Protein AF-A0A536VI74-F1 (afdb_monomer)

Nearest PDB structures (foldseek):
  5sxf-assembly1_B  TM=7.080E-01  e=2.888E+00  Homo sapiens
  8qbr-assembly1_A  TM=4.981E-01  e=6.333E+00  Nostoc punctiforme
  4ilo-assembly1_A  TM=4.160E-01  e=8.063E+00  Chlamydia trachomatis L2/434/Bu

Sequence (100 aa):
MPYSRVYEFLSRRWWLAFILMGVCFVLFGLVSLDLLRSLGANLEFLGMYGFDALREGGLMQLAGLIFSGYLAALFYIVFKLCEKVLVERLSLAKSKGIDS

Secondary structure (DSSP, 8-state):
-THHHHHHHHHH-HHHHHHHHHHHHHHHHHHHHHHHHHHHHHHHHHHHHGGGHIIIIIHHHHHHHHHHHHHHHHHHHHHHHHHHHHHHHHHHHHHHTT--

Mean predicted aligned error: 10.64 Å

pLDDT: mean 74.14, std 9.69, range [48.28, 87.5]

Radius of gyration: 20.36 Å; Cα contacts (8 Å, |Δi|>4): 52; chains: 1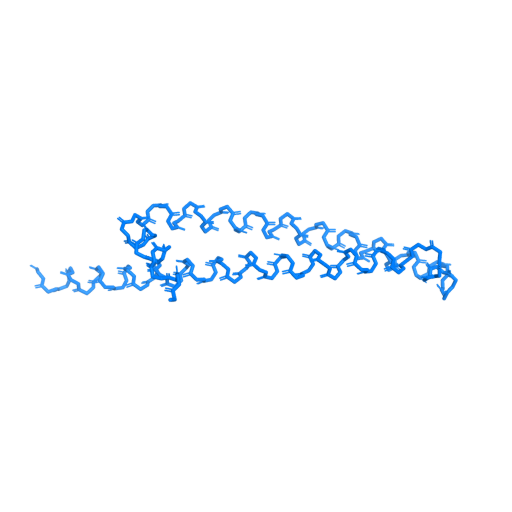; bounding box: 44×24×63 Å

Solvent-accessible surface area (backbone atoms only — not comparable to full-atom values): 5380 Å² total; per-residue (Å²): 128,81,66,58,61,60,52,52,56,40,69,75,34,62,67,55,33,51,51,51,28,52,52,28,49,52,52,26,49,55,45,48,53,53,44,53,53,53,49,51,54,49,52,53,46,40,72,76,51,41,81,67,38,48,74,82,54,40,52,63,52,49,51,50,46,53,50,49,51,53,52,27,50,52,30,48,53,53,24,53,52,34,47,50,56,51,52,54,51,51,53,54,53,53,54,64,64,72,80,110

Structure (mmCIF, N/CA/C/O backbone):
data_AF-A0A536VI74-F1
#
_entry.id   AF-A0A536VI74-F1
#
loop_
_atom_site.group_PDB
_atom_site.id
_atom_site.type_symbol
_atom_site.label_atom_id
_atom_site.label_alt_id
_atom_site.label_comp_id
_atom_site.label_asym_id
_atom_site.label_entity_id
_atom_site.label_seq_id
_atom_site.pdbx_PDB_ins_code
_atom_site.Cartn_x
_atom_site.Cartn_y
_atom_site.Cartn_z
_atom_site.occupancy
_atom_site.B_iso_or_equiv
_atom_site.auth_seq_id
_atom_site.auth_comp_id
_atom_site.auth_asym_id
_atom_site.auth_atom_id
_atom_site.pdbx_PDB_model_num
ATOM 1 N N . MET A 1 1 ? -20.090 13.640 1.323 1.00 48.62 1 MET A N 1
ATOM 2 C CA . MET A 1 1 ? -18.815 12.923 1.557 1.00 48.62 1 MET A CA 1
ATOM 3 C C . MET A 1 1 ? -19.108 11.439 1.803 1.00 48.62 1 MET A C 1
ATOM 5 O O . MET A 1 1 ? -19.637 11.120 2.857 1.00 48.62 1 MET A O 1
ATOM 9 N N . PRO A 1 2 ? -18.853 10.535 0.839 1.00 53.69 2 PRO A N 1
ATOM 10 C CA . PRO A 1 2 ? -19.286 9.127 0.890 1.00 53.69 2 PRO A CA 1
ATOM 11 C C . PRO A 1 2 ? -18.403 8.190 1.743 1.00 53.69 2 PRO A C 1
ATOM 13 O O . PRO A 1 2 ? -18.657 6.988 1.776 1.00 53.69 2 PRO A O 1
ATOM 16 N N . TYR A 1 3 ? -17.398 8.712 2.457 1.00 58.03 3 TYR A N 1
ATOM 17 C CA . TYR A 1 3 ? -16.513 7.912 3.320 1.00 58.03 3 TYR A CA 1
ATOM 18 C C . TYR A 1 3 ? -17.208 7.345 4.571 1.00 58.03 3 TYR A C 1
ATOM 20 O O . TYR A 1 3 ? -16.764 6.329 5.103 1.00 58.03 3 TYR A O 1
ATOM 28 N N . SER A 1 4 ? -18.318 7.941 5.019 1.00 62.25 4 SER A N 1
ATOM 29 C CA . SER A 1 4 ? -19.004 7.532 6.253 1.00 62.25 4 SER A CA 1
ATOM 30 C C . SER A 1 4 ? -19.614 6.133 6.171 1.00 62.25 4 SER A C 1
ATOM 32 O O . SER A 1 4 ? -19.477 5.361 7.112 1.00 62.25 4 SER A O 1
ATOM 34 N N . ARG A 1 5 ? -20.222 5.755 5.038 1.00 64.69 5 ARG A N 1
ATOM 35 C CA . ARG A 1 5 ? -20.938 4.471 4.933 1.00 64.69 5 ARG A CA 1
ATOM 36 C C . ARG A 1 5 ? -20.013 3.264 4.940 1.00 64.69 5 ARG A C 1
ATOM 38 O O . ARG A 1 5 ? -20.339 2.258 5.559 1.00 64.69 5 ARG A O 1
ATOM 45 N N . VAL A 1 6 ? -18.860 3.357 4.277 1.00 63.88 6 VAL A N 1
ATOM 46 C CA . VAL A 1 6 ? -17.875 2.265 4.266 1.00 63.88 6 VAL A CA 1
ATOM 47 C C . VAL A 1 6 ? -17.266 2.110 5.659 1.00 63.88 6 VAL A C 1
ATOM 49 O O . VAL A 1 6 ? -17.178 0.995 6.164 1.00 63.88 6 VAL A O 1
ATOM 52 N N . TYR A 1 7 ? -16.941 3.230 6.316 1.00 63.00 7 TYR A N 1
ATOM 53 C CA . TYR A 1 7 ? -16.398 3.239 7.674 1.00 63.00 7 TYR A CA 1
ATOM 54 C C . TYR A 1 7 ? -17.403 2.699 8.700 1.00 63.00 7 TYR A C 1
ATOM 56 O O . TYR A 1 7 ? -17.036 1.865 9.521 1.00 63.00 7 TYR A O 1
ATOM 64 N N . GLU A 1 8 ? -18.680 3.088 8.623 1.00 63.16 8 GLU A N 1
ATOM 65 C CA . GLU A 1 8 ? -19.758 2.568 9.477 1.00 63.16 8 GLU A CA 1
ATOM 66 C C . GLU A 1 8 ? -20.003 1.069 9.275 1.00 63.16 8 GLU A C 1
ATOM 68 O O . GLU A 1 8 ? -20.183 0.334 10.249 1.00 63.16 8 GLU A O 1
ATOM 73 N N . PHE A 1 9 ? -19.982 0.591 8.029 1.00 63.56 9 PHE A N 1
ATOM 74 C CA . PHE A 1 9 ? -20.211 -0.823 7.731 1.00 63.56 9 PHE A CA 1
ATOM 75 C C . PHE A 1 9 ? -19.060 -1.702 8.235 1.00 63.56 9 PHE A C 1
ATOM 77 O O . PHE A 1 9 ? -19.298 -2.756 8.830 1.00 63.56 9 PHE A O 1
ATOM 84 N N . LEU A 1 10 ? -17.818 -1.235 8.067 1.00 60.91 10 LEU A N 1
ATOM 85 C CA . LEU A 1 10 ? -16.614 -1.910 8.561 1.00 60.91 10 LEU A CA 1
ATOM 86 C C . LEU A 1 10 ? -16.539 -1.876 10.098 1.00 60.91 10 LEU A C 1
ATOM 88 O O . LEU A 1 10 ? -16.241 -2.879 10.742 1.00 60.91 10 LEU A O 1
ATOM 92 N N . SER A 1 11 ? -16.917 -0.742 10.690 1.00 60.00 11 SER A N 1
ATOM 93 C CA . SER A 1 11 ? -17.040 -0.502 12.133 1.00 60.00 11 SER A CA 1
ATOM 94 C C . SER A 1 11 ? -18.044 -1.439 12.818 1.00 60.00 11 SER A C 1
ATOM 96 O O . SER A 1 11 ? -17.820 -1.868 13.951 1.00 60.00 11 SER A O 1
ATOM 98 N N . ARG A 1 12 ? -19.141 -1.799 12.136 1.00 65.00 12 ARG A N 1
ATOM 99 C CA . ARG A 1 12 ? -20.190 -2.672 12.686 1.00 65.00 12 ARG A CA 1
ATOM 100 C C . ARG A 1 12 ? -19.820 -4.159 12.665 1.00 65.00 12 ARG A C 1
ATOM 102 O O . ARG A 1 12 ? -20.423 -4.945 13.393 1.00 65.00 12 ARG A O 1
ATOM 109 N N . ARG A 1 13 ? -18.848 -4.566 11.843 1.00 74.75 13 ARG A N 1
ATOM 110 C CA . ARG A 1 13 ? -18.443 -5.969 11.672 1.00 74.75 13 ARG A CA 1
ATOM 111 C C . ARG A 1 13 ? -16.918 -6.088 11.689 1.00 74.75 13 ARG A C 1
ATOM 113 O O . ARG A 1 13 ? -16.270 -6.209 10.656 1.00 74.75 13 ARG A O 1
ATOM 120 N N . TRP A 1 14 ? -16.353 -6.120 12.893 1.00 69.44 14 TRP A N 1
ATOM 121 C CA . TRP A 1 14 ? -14.912 -6.276 13.132 1.00 69.44 14 TRP A CA 1
ATOM 122 C C . TRP A 1 14 ? -14.268 -7.456 12.376 1.00 69.44 14 TRP A C 1
ATOM 124 O O . TRP A 1 14 ? -13.136 -7.342 11.916 1.00 69.44 14 TRP A O 1
ATOM 134 N N . TRP A 1 15 ? -15.006 -8.550 12.146 1.00 74.06 15 TRP A N 1
ATOM 135 C CA . TRP A 1 15 ? -14.522 -9.702 11.365 1.00 74.06 15 TRP A CA 1
ATOM 136 C C . TRP A 1 15 ? -14.357 -9.373 9.879 1.00 74.06 15 TRP A C 1
ATOM 138 O O . TRP A 1 15 ? -13.430 -9.866 9.247 1.00 74.06 15 TRP A O 1
ATOM 148 N N . LEU A 1 16 ? -15.211 -8.508 9.316 1.00 77.12 16 LEU A N 1
ATOM 149 C CA . LEU A 1 16 ? -15.064 -8.058 7.929 1.00 77.12 16 LEU A CA 1
ATOM 150 C C . LEU A 1 16 ? -13.840 -7.159 7.768 1.00 77.12 16 LEU A C 1
ATOM 152 O O . LEU A 1 16 ? -13.133 -7.300 6.777 1.00 77.12 16 LEU A O 1
ATOM 156 N N . ALA A 1 17 ? -13.557 -6.286 8.743 1.00 76.81 17 ALA A N 1
ATOM 157 C CA . ALA A 1 17 ? -12.330 -5.488 8.749 1.00 76.81 17 ALA A CA 1
ATOM 158 C C . ALA A 1 17 ? -11.083 -6.388 8.754 1.00 76.81 17 ALA A C 1
ATOM 160 O O . ALA A 1 17 ? -10.151 -6.151 7.993 1.00 76.81 17 ALA A O 1
ATOM 161 N N . PHE A 1 18 ? -11.099 -7.456 9.559 1.00 78.31 18 PHE A N 1
ATOM 162 C CA . PHE A 1 18 ? -10.004 -8.423 9.641 1.00 78.31 18 PHE A CA 1
ATOM 163 C C . PHE A 1 18 ? -9.822 -9.231 8.346 1.00 78.31 18 PHE A C 1
ATOM 165 O O . PHE A 1 18 ? -8.703 -9.357 7.852 1.00 78.31 18 PHE A O 1
ATOM 172 N N . ILE A 1 19 ? -10.912 -9.731 7.754 1.00 84.38 19 ILE A N 1
ATOM 173 C CA . ILE A 1 19 ? -10.861 -10.452 6.472 1.00 84.38 19 ILE A CA 1
ATOM 174 C C . ILE A 1 19 ? -10.369 -9.526 5.357 1.00 84.38 19 ILE A C 1
ATOM 176 O O . ILE A 1 19 ? -9.477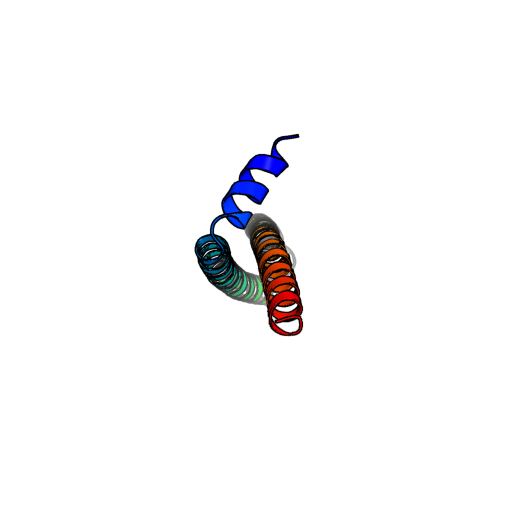 -9.904 4.603 1.00 84.38 19 ILE A O 1
ATOM 180 N N . LEU A 1 20 ? -10.909 -8.307 5.267 1.00 82.50 20 LEU A N 1
ATOM 181 C CA . LEU A 1 20 ? -10.498 -7.327 4.264 1.00 82.50 20 LEU A CA 1
ATOM 182 C C . LEU A 1 20 ? -9.017 -6.966 4.417 1.00 82.50 20 LEU A C 1
ATOM 184 O O . LEU A 1 20 ? -8.295 -6.919 3.424 1.00 82.50 20 LEU A O 1
ATOM 188 N N . MET A 1 21 ? -8.550 -6.792 5.656 1.00 82.88 21 MET A N 1
ATOM 189 C CA . MET A 1 21 ? -7.138 -6.586 5.966 1.00 82.88 21 MET A CA 1
ATOM 190 C C . MET A 1 21 ? -6.282 -7.756 5.454 1.00 82.88 21 MET A C 1
ATOM 192 O O . MET A 1 21 ? -5.297 -7.528 4.756 1.00 82.88 21 MET A O 1
ATOM 196 N N . GLY A 1 22 ? -6.678 -9.000 5.734 1.00 84.31 22 GLY A N 1
ATOM 197 C CA . GLY A 1 22 ? -5.975 -10.193 5.256 1.00 84.31 22 GLY A CA 1
ATOM 198 C C . GLY A 1 22 ? -5.925 -10.288 3.728 1.00 84.31 22 GLY A C 1
ATOM 199 O O . GLY A 1 22 ? -4.862 -10.529 3.160 1.00 84.31 22 GLY A O 1
ATOM 200 N N . VAL A 1 23 ? -7.044 -10.026 3.049 1.00 87.50 23 VAL A N 1
ATOM 201 C CA . VAL A 1 23 ? -7.111 -10.015 1.578 1.00 87.50 23 VAL A CA 1
ATOM 202 C C . VAL A 1 23 ? -6.201 -8.932 0.997 1.00 87.50 23 VAL A C 1
ATOM 204 O O . VAL A 1 23 ? -5.414 -9.222 0.097 1.00 87.50 23 VAL A O 1
ATOM 207 N N . CYS A 1 24 ? -6.242 -7.705 1.528 1.00 83.94 24 CYS A N 1
ATOM 208 C CA . CYS A 1 24 ? -5.354 -6.627 1.090 1.00 83.94 24 CYS A CA 1
ATOM 209 C C . CYS A 1 24 ? -3.878 -6.961 1.330 1.00 83.94 24 CYS A C 1
ATOM 211 O O . CYS A 1 24 ? -3.052 -6.645 0.480 1.00 83.94 24 CYS A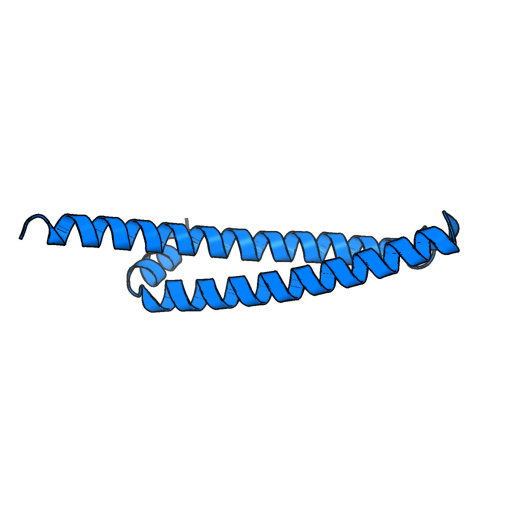 O 1
ATOM 213 N N . PHE A 1 25 ? -3.545 -7.623 2.440 1.00 82.56 25 PHE A N 1
ATOM 214 C CA . PHE A 1 25 ? -2.178 -8.047 2.739 1.00 82.56 25 PHE A CA 1
ATOM 215 C C . PHE A 1 25 ? -1.665 -9.090 1.738 1.00 82.56 25 PHE A C 1
ATOM 217 O O . PHE A 1 25 ? -0.563 -8.947 1.211 1.00 82.56 25 PHE A O 1
ATOM 224 N N . VAL A 1 26 ? -2.476 -10.105 1.422 1.00 86.50 26 VAL A N 1
ATOM 225 C CA . VAL A 1 26 ? -2.119 -11.129 0.427 1.00 86.50 26 VAL A CA 1
ATOM 226 C C . VAL A 1 26 ? -1.971 -10.507 -0.961 1.00 86.50 26 VAL A C 1
ATOM 228 O O . VAL A 1 26 ? -0.967 -10.751 -1.626 1.00 86.50 26 VAL A O 1
ATOM 231 N N . LEU A 1 27 ? -2.921 -9.668 -1.388 1.00 84.38 27 LEU A N 1
ATOM 232 C CA . LEU A 1 27 ? -2.850 -8.979 -2.681 1.00 84.38 27 LEU A CA 1
ATOM 233 C C . LEU A 1 27 ? -1.624 -8.067 -2.770 1.00 84.38 27 LEU A C 1
ATOM 235 O O . LEU A 1 27 ? -0.899 -8.121 -3.759 1.00 84.38 27 LEU A O 1
ATOM 239 N N . PHE A 1 28 ? -1.345 -7.285 -1.727 1.00 81.88 28 PHE A N 1
ATOM 240 C CA . PHE A 1 28 ? -0.135 -6.471 -1.640 1.00 81.88 28 PHE A CA 1
ATOM 241 C C . PHE A 1 28 ? 1.138 -7.317 -1.775 1.00 81.88 28 PHE A C 1
ATOM 243 O O . PHE A 1 28 ? 2.044 -6.945 -2.521 1.00 81.88 28 PHE A O 1
ATOM 250 N N . GLY A 1 29 ? 1.199 -8.461 -1.089 1.00 82.88 29 GLY A N 1
ATOM 251 C CA . GLY A 1 29 ? 2.330 -9.384 -1.159 1.00 82.88 29 GLY A CA 1
ATOM 252 C C . GLY A 1 29 ? 2.524 -9.976 -2.555 1.00 82.88 29 GLY A C 1
ATOM 253 O O . GLY A 1 29 ? 3.638 -9.957 -3.073 1.00 82.88 29 GLY A O 1
ATOM 254 N N . LEU A 1 30 ? 1.447 -10.440 -3.197 1.00 85.06 30 LEU A N 1
ATOM 255 C CA . LEU A 1 30 ? 1.492 -10.970 -4.563 1.00 85.06 30 LEU A CA 1
ATOM 256 C C . LEU A 1 30 ? 1.965 -9.911 -5.562 1.00 85.06 30 LEU A C 1
ATOM 258 O O . LEU A 1 30 ? 2.885 -10.177 -6.332 1.00 85.06 30 LEU A O 1
ATOM 262 N N . VAL A 1 31 ? 1.395 -8.703 -5.502 1.00 82.44 31 VAL A N 1
ATOM 263 C CA . VAL A 1 31 ? 1.795 -7.593 -6.379 1.00 82.44 31 VAL A CA 1
ATOM 264 C C . VAL A 1 31 ? 3.249 -7.197 -6.122 1.00 82.44 31 VAL A C 1
ATOM 266 O O . VAL A 1 31 ? 3.987 -6.981 -7.074 1.00 82.44 31 VAL A O 1
ATOM 269 N N . SER A 1 32 ? 3.700 -7.155 -4.864 1.00 78.06 32 SER A N 1
ATOM 270 C CA . SER A 1 32 ? 5.090 -6.813 -4.523 1.00 78.06 32 SER A CA 1
ATOM 271 C C . SER A 1 32 ? 6.097 -7.855 -5.017 1.00 78.06 32 SER A C 1
ATOM 273 O O . SER A 1 32 ? 7.161 -7.490 -5.512 1.00 78.06 32 SER A O 1
ATOM 275 N N . LEU A 1 33 ? 5.777 -9.149 -4.911 1.00 83.88 33 LEU A N 1
ATOM 276 C CA . LEU A 1 33 ? 6.623 -10.224 -5.439 1.00 83.88 33 LEU A CA 1
ATOM 277 C C . LEU A 1 33 ? 6.724 -10.161 -6.963 1.00 83.88 33 LEU A C 1
ATOM 279 O O . LEU A 1 33 ? 7.811 -10.333 -7.516 1.00 83.88 33 LEU A O 1
ATOM 283 N N . ASP A 1 34 ? 5.605 -9.896 -7.632 1.00 82.81 34 ASP A N 1
ATOM 284 C CA . ASP A 1 34 ? 5.566 -9.736 -9.083 1.00 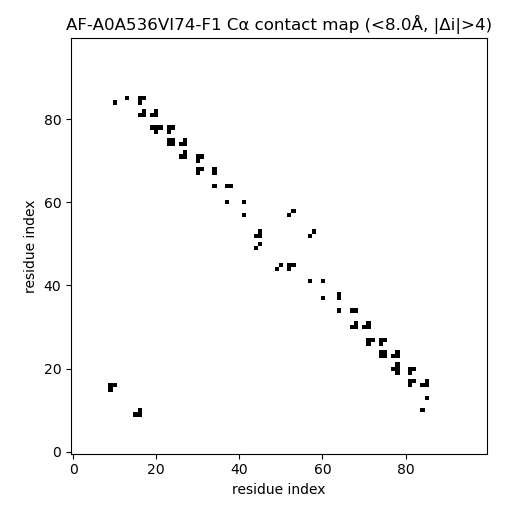82.81 34 ASP A CA 1
ATOM 285 C C . ASP A 1 34 ? 6.344 -8.488 -9.535 1.00 82.81 34 ASP A C 1
ATOM 287 O O . ASP A 1 34 ? 7.095 -8.530 -10.514 1.00 82.81 34 ASP A O 1
ATOM 291 N N . LEU A 1 35 ? 6.271 -7.412 -8.740 1.00 79.88 35 LEU A N 1
ATOM 292 C CA . LEU A 1 35 ? 7.080 -6.206 -8.903 1.00 79.88 35 LEU A CA 1
ATOM 293 C C . LEU A 1 35 ? 8.574 -6.519 -8.834 1.00 79.88 35 LEU A C 1
ATOM 295 O O . LEU A 1 35 ? 9.332 -6.123 -9.711 1.00 79.88 35 LEU A O 1
ATOM 299 N N . LEU A 1 36 ? 9.005 -7.237 -7.795 1.00 79.88 36 LEU A N 1
ATOM 300 C CA . LEU A 1 36 ? 10.414 -7.561 -7.576 1.00 79.88 36 LEU A CA 1
ATOM 301 C C . LEU A 1 36 ? 10.964 -8.463 -8.683 1.00 79.88 36 LEU A C 1
ATOM 303 O O . LEU A 1 36 ? 12.078 -8.235 -9.153 1.00 79.88 36 LEU A O 1
ATOM 307 N N . ARG A 1 37 ? 10.177 -9.443 -9.143 1.00 80.19 37 ARG A N 1
ATOM 308 C CA . ARG A 1 37 ? 10.542 -10.291 -10.289 1.00 80.19 37 ARG A CA 1
ATOM 309 C C . ARG A 1 37 ? 10.675 -9.476 -11.571 1.00 80.19 37 ARG A C 1
ATOM 311 O O . ARG A 1 37 ? 11.682 -9.598 -12.264 1.00 80.19 37 ARG A O 1
ATOM 318 N N . SER A 1 38 ? 9.697 -8.617 -11.856 1.00 74.81 38 SER A N 1
ATOM 319 C CA . SER A 1 38 ? 9.706 -7.762 -13.047 1.00 74.81 38 SER A CA 1
ATOM 320 C C . SER A 1 38 ? 10.823 -6.720 -13.009 1.00 74.81 38 SER A C 1
ATOM 322 O O . SER A 1 38 ? 11.410 -6.414 -14.044 1.00 74.81 38 SER A O 1
ATOM 324 N N . LEU A 1 39 ? 11.157 -6.186 -11.833 1.00 77.44 39 LEU A N 1
ATOM 325 C CA . LEU A 1 39 ? 12.281 -5.269 -11.651 1.00 77.44 39 LEU A CA 1
ATOM 326 C C . LEU A 1 39 ? 13.617 -5.990 -11.863 1.00 77.44 39 LEU A C 1
ATOM 328 O O . LEU A 1 39 ? 14.475 -5.465 -12.564 1.00 77.44 39 LEU A O 1
ATOM 332 N N . GLY A 1 40 ? 13.779 -7.195 -11.308 1.00 75.00 40 GLY A N 1
ATOM 333 C CA . GLY A 1 40 ? 14.980 -8.013 -11.492 1.00 75.00 40 GLY A CA 1
ATOM 334 C C . GLY A 1 40 ? 15.237 -8.339 -12.964 1.00 75.00 40 GLY A C 1
ATOM 335 O O . GLY A 1 40 ? 16.328 -8.078 -13.461 1.00 75.00 40 GLY A O 1
ATOM 336 N N . ALA A 1 41 ? 14.204 -8.794 -13.681 1.00 72.81 41 ALA A N 1
ATOM 337 C CA . ALA A 1 41 ? 14.288 -9.057 -15.117 1.00 72.81 41 ALA A CA 1
ATOM 338 C C . ALA A 1 41 ? 14.638 -7.792 -15.923 1.00 72.81 41 ALA A C 1
ATOM 340 O O . ALA A 1 41 ? 15.502 -7.835 -16.795 1.00 72.81 41 ALA A O 1
ATOM 341 N N . ASN A 1 42 ? 14.019 -6.650 -15.606 1.00 71.31 42 ASN A N 1
ATOM 342 C CA . ASN A 1 42 ? 14.336 -5.368 -16.244 1.00 71.31 42 ASN A CA 1
ATOM 343 C C . ASN A 1 42 ? 15.788 -4.931 -16.013 1.00 71.31 42 ASN A C 1
ATOM 345 O O . ASN A 1 42 ? 16.429 -4.443 -16.939 1.00 71.31 42 ASN A O 1
ATOM 349 N N . LEU A 1 43 ? 16.302 -5.074 -14.787 1.00 71.44 43 LEU A N 1
ATOM 350 C CA . LEU A 1 43 ? 17.676 -4.699 -14.437 1.00 71.44 43 LEU A CA 1
ATOM 351 C C . LEU A 1 43 ? 18.703 -5.593 -15.137 1.00 71.44 43 LEU A C 1
ATOM 353 O O . LEU A 1 43 ? 19.731 -5.096 -15.591 1.00 71.44 43 LEU A O 1
ATOM 357 N N . GLU A 1 44 ? 18.412 -6.887 -15.261 1.00 72.19 44 GLU A N 1
ATOM 358 C CA . GLU A 1 44 ? 19.247 -7.838 -15.994 1.00 72.19 44 GLU A CA 1
ATOM 359 C C . GLU A 1 44 ? 19.280 -7.509 -17.498 1.00 72.19 44 GLU A C 1
ATOM 361 O O . GLU A 1 44 ? 20.355 -7.443 -18.096 1.00 72.19 44 GLU A O 1
ATOM 366 N N . PHE A 1 45 ? 18.125 -7.178 -18.089 1.00 66.06 45 PHE A N 1
ATOM 367 C CA . PHE A 1 45 ? 18.030 -6.706 -19.476 1.00 66.06 45 PHE A CA 1
ATOM 368 C C . PHE A 1 45 ? 18.759 -5.373 -19.706 1.00 66.06 45 PHE A C 1
ATOM 370 O O . PHE A 1 45 ? 19.485 -5.236 -20.691 1.00 66.06 45 PHE A O 1
ATOM 377 N N . LEU A 1 46 ? 18.616 -4.403 -18.797 1.00 68.62 46 LEU A N 1
ATOM 378 C CA . LEU A 1 46 ? 19.343 -3.127 -18.838 1.00 68.62 46 LEU A CA 1
ATOM 379 C C . LEU A 1 46 ? 20.859 -3.323 -18.725 1.00 68.62 46 LEU A C 1
ATOM 381 O O . LEU A 1 46 ? 21.615 -2.637 -19.411 1.00 68.62 46 LEU A O 1
ATOM 385 N N . GLY A 1 47 ? 21.301 -4.265 -17.886 1.00 67.88 47 GLY A N 1
ATOM 386 C CA . GLY A 1 47 ? 22.709 -4.622 -17.734 1.00 67.88 47 GLY A CA 1
ATOM 387 C C . GLY A 1 47 ? 23.300 -5.298 -18.974 1.00 67.88 47 GLY A C 1
ATOM 388 O O . GLY A 1 47 ? 24.446 -5.017 -19.317 1.00 67.88 47 GLY A O 1
ATOM 389 N N . MET A 1 48 ? 22.528 -6.147 -19.665 1.00 67.94 48 MET A N 1
ATOM 390 C CA . MET A 1 48 ? 22.984 -6.836 -20.882 1.00 67.94 48 MET A CA 1
ATOM 391 C C . MET A 1 48 ? 22.948 -5.963 -22.145 1.00 67.94 48 MET A C 1
ATOM 393 O O . MET A 1 48 ? 23.838 -6.088 -22.982 1.00 67.94 48 MET A O 1
ATOM 397 N N . TYR A 1 49 ? 21.938 -5.100 -22.304 1.00 65.62 49 TYR A N 1
ATOM 398 C CA . TYR A 1 49 ? 21.646 -4.424 -23.581 1.00 65.62 49 TYR A CA 1
ATOM 399 C C . TYR A 1 49 ? 21.730 -2.884 -23.529 1.00 65.62 49 TYR A C 1
ATOM 401 O O . TYR A 1 49 ? 21.594 -2.225 -24.559 1.00 65.62 49 TYR A O 1
ATOM 409 N N . GLY A 1 50 ? 21.989 -2.279 -22.364 1.00 67.12 50 GLY A N 1
ATOM 410 C CA . GLY A 1 50 ? 22.229 -0.837 -22.236 1.00 67.12 50 GLY A CA 1
ATOM 411 C C . GLY A 1 50 ? 21.042 0.052 -22.643 1.00 67.12 50 GLY A C 1
ATOM 412 O O . GLY A 1 50 ? 19.878 -0.334 -22.530 1.00 67.12 50 GLY A O 1
ATOM 413 N N . PHE A 1 51 ? 21.330 1.279 -23.102 1.00 62.09 51 PHE A N 1
ATOM 414 C CA . PHE A 1 51 ? 20.317 2.287 -23.467 1.00 62.09 51 PHE A CA 1
ATOM 415 C C . PHE A 1 51 ? 19.396 1.868 -24.631 1.00 62.09 51 PHE A C 1
ATOM 417 O O . PHE A 1 51 ? 18.297 2.414 -24.745 1.00 62.09 51 PHE A O 1
ATOM 424 N N . ASP A 1 52 ? 19.789 0.886 -25.450 1.00 62.03 52 ASP A N 1
ATOM 425 C CA . ASP A 1 52 ? 18.957 0.366 -26.544 1.00 62.03 52 ASP A CA 1
ATOM 426 C C . ASP A 1 52 ? 17.758 -0.458 -26.029 1.00 62.03 52 ASP A C 1
ATOM 428 O O . ASP A 1 52 ? 16.678 -0.422 -26.621 1.00 62.03 52 ASP A O 1
ATOM 432 N N . ALA A 1 53 ? 17.867 -1.092 -24.852 1.00 59.44 53 ALA A N 1
ATOM 433 C CA . ALA A 1 53 ? 16.778 -1.864 -24.234 1.00 59.44 53 ALA A CA 1
ATOM 434 C C . ALA A 1 53 ? 15.588 -1.004 -23.766 1.00 59.44 53 ALA A C 1
ATOM 436 O O . ALA A 1 53 ? 14.438 -1.457 -23.730 1.00 59.44 53 ALA A O 1
ATOM 437 N N . LEU A 1 54 ? 15.847 0.260 -23.417 1.00 59.78 54 LEU A N 1
ATOM 438 C CA . LEU A 1 54 ? 14.815 1.202 -22.972 1.00 59.78 54 LEU A CA 1
ATOM 439 C C . LEU A 1 54 ? 13.834 1.560 -24.097 1.00 59.78 54 LEU A C 1
ATOM 441 O O . LEU A 1 54 ? 12.689 1.913 -23.812 1.00 59.78 54 LEU A O 1
ATOM 445 N N . ARG A 1 55 ? 14.270 1.471 -25.359 1.00 59.69 55 ARG A N 1
ATOM 446 C CA . ARG A 1 55 ? 13.574 2.076 -26.498 1.00 59.69 55 ARG A CA 1
ATOM 447 C C . ARG A 1 55 ? 12.511 1.181 -27.138 1.00 59.69 55 ARG A C 1
ATOM 449 O O . ARG A 1 55 ? 11.527 1.716 -27.637 1.00 59.69 55 ARG A O 1
ATOM 456 N N . GLU A 1 56 ? 12.667 -0.142 -27.095 1.00 62.66 56 GLU A N 1
ATOM 457 C CA . GLU A 1 56 ? 11.764 -1.070 -27.807 1.00 62.66 56 GLU A CA 1
ATOM 458 C C . GLU A 1 56 ? 10.823 -1.874 -26.892 1.00 62.66 56 GLU A C 1
ATOM 460 O O . GLU A 1 56 ? 9.779 -2.334 -27.349 1.00 62.66 56 GLU A O 1
ATOM 465 N N . GLY A 1 57 ? 11.111 -1.981 -25.588 1.00 63.44 57 GLY A N 1
ATOM 466 C CA . GLY A 1 57 ? 10.253 -2.727 -24.651 1.00 63.44 57 GLY A CA 1
ATOM 467 C C . GLY A 1 57 ? 10.360 -2.309 -23.183 1.00 63.44 57 GLY A C 1
ATOM 468 O O . GLY A 1 57 ? 9.368 -2.380 -22.452 1.00 63.44 57 GLY A O 1
ATOM 469 N N . GLY A 1 58 ? 11.515 -1.781 -22.761 1.00 67.31 58 GLY A N 1
ATOM 470 C CA . GLY A 1 58 ? 11.756 -1.392 -21.370 1.00 67.31 58 GLY A CA 1
ATOM 471 C C . GLY A 1 58 ? 10.823 -0.294 -20.857 1.00 67.31 58 GLY A C 1
ATOM 472 O O . GLY A 1 58 ? 10.390 -0.363 -19.714 1.00 67.31 58 GLY A O 1
ATOM 473 N N . LEU A 1 59 ? 10.436 0.684 -21.688 1.00 71.00 59 LEU A N 1
ATOM 474 C CA . LEU A 1 59 ? 9.533 1.776 -21.283 1.00 71.00 59 LEU A CA 1
ATOM 475 C C . LEU A 1 59 ? 8.136 1.296 -20.864 1.00 71.00 59 LEU A C 1
ATOM 477 O O . LEU A 1 59 ? 7.602 1.758 -19.856 1.00 71.00 59 LEU A O 1
ATOM 481 N N . MET A 1 60 ? 7.542 0.364 -21.613 1.00 71.50 60 MET A N 1
ATOM 482 C CA . MET A 1 60 ? 6.214 -0.172 -21.293 1.00 71.50 60 MET A CA 1
ATOM 483 C C . MET A 1 60 ? 6.271 -1.084 -20.063 1.00 71.50 60 MET A C 1
ATOM 485 O O . MET A 1 60 ? 5.361 -1.06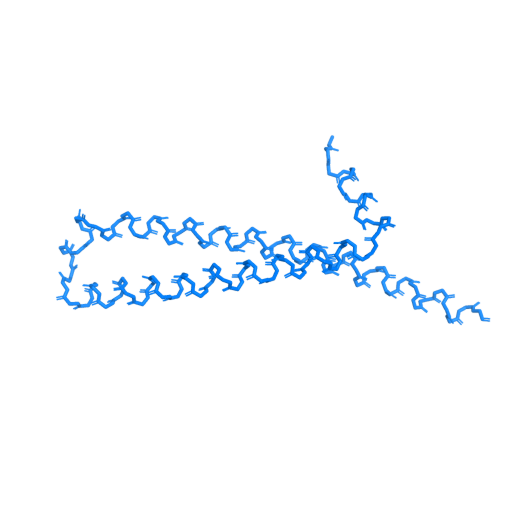1 -19.234 1.00 71.50 60 MET A O 1
ATOM 489 N N . GLN A 1 61 ? 7.378 -1.813 -19.887 1.00 72.94 61 GLN A N 1
ATOM 490 C CA . GLN A 1 61 ? 7.629 -2.611 -18.690 1.00 72.94 61 GLN A CA 1
ATOM 491 C C . GLN A 1 61 ? 7.846 -1.727 -17.451 1.00 72.94 61 GLN A C 1
ATOM 493 O O . GLN A 1 61 ? 7.286 -2.011 -16.395 1.00 72.94 61 GLN A O 1
ATOM 498 N N . LEU A 1 62 ? 8.572 -0.613 -17.591 1.00 74.50 62 LEU A N 1
ATOM 499 C CA . LEU A 1 62 ? 8.740 0.417 -16.559 1.00 74.50 62 LEU A CA 1
ATOM 500 C C . LEU A 1 62 ? 7.405 1.056 -16.175 1.00 74.50 62 LEU A C 1
ATOM 502 O O . LEU A 1 62 ? 7.114 1.196 -14.990 1.00 74.50 62 LEU A O 1
ATOM 506 N N . ALA A 1 63 ? 6.570 1.405 -17.155 1.00 78.19 63 ALA A N 1
ATOM 507 C CA . ALA A 1 63 ? 5.238 1.946 -16.901 1.00 78.19 63 ALA A CA 1
ATOM 508 C C . ALA A 1 63 ? 4.345 0.936 -16.158 1.00 78.19 63 ALA A C 1
ATOM 510 O O . ALA A 1 63 ? 3.682 1.302 -15.186 1.00 78.19 63 ALA A O 1
ATOM 511 N N . GLY A 1 64 ? 4.374 -0.341 -16.559 1.00 79.31 64 GLY A N 1
ATOM 512 C CA . GLY A 1 64 ? 3.685 -1.424 -15.855 1.00 79.31 64 GLY A CA 1
ATOM 513 C C . GLY A 1 64 ? 4.195 -1.613 -14.424 1.00 79.31 64 GLY A C 1
ATOM 514 O O . GLY A 1 64 ? 3.401 -1.773 -13.500 1.00 79.31 64 GLY A O 1
ATOM 515 N N . LEU A 1 65 ? 5.507 -1.501 -14.215 1.00 81.00 65 LEU A N 1
ATOM 516 C CA . LEU A 1 65 ? 6.130 -1.581 -12.897 1.00 81.00 65 LEU A CA 1
ATOM 517 C C . LEU A 1 65 ? 5.701 -0.420 -11.990 1.00 81.00 65 LEU A C 1
ATOM 519 O O . LEU A 1 65 ? 5.334 -0.634 -10.838 1.00 81.00 65 LEU A O 1
ATOM 523 N N . ILE A 1 66 ? 5.695 0.807 -12.514 1.00 80.12 66 ILE A N 1
ATOM 524 C CA . ILE A 1 66 ? 5.224 1.991 -11.788 1.00 80.12 66 ILE A CA 1
ATOM 525 C C . ILE A 1 66 ? 3.748 1.823 -11.413 1.00 80.12 66 ILE A C 1
ATOM 527 O O . ILE A 1 66 ? 3.376 2.039 -10.258 1.00 80.12 66 ILE A O 1
ATOM 531 N N . PHE A 1 67 ? 2.912 1.389 -12.359 1.00 83.88 67 PHE A N 1
ATOM 532 C CA . PHE A 1 67 ? 1.488 1.163 -12.123 1.00 83.88 67 PHE A CA 1
ATOM 533 C C . PHE A 1 67 ? 1.242 0.108 -11.037 1.00 83.88 67 PHE A C 1
ATOM 535 O O . PHE A 1 67 ? 0.512 0.369 -10.079 1.00 83.88 67 PHE A O 1
ATOM 542 N N . SER A 1 68 ? 1.897 -1.050 -11.130 1.00 81.06 68 SER A N 1
ATOM 543 C CA . SER A 1 68 ? 1.807 -2.110 -10.122 1.00 81.06 68 SER A CA 1
ATOM 544 C C . SER A 1 68 ? 2.328 -1.651 -8.755 1.00 81.06 68 SER A C 1
ATOM 546 O O . SER A 1 68 ? 1.757 -2.016 -7.729 1.00 81.06 68 SER A O 1
ATOM 548 N N . GLY A 1 69 ? 3.345 -0.784 -8.718 1.00 83.00 69 GLY A N 1
ATOM 549 C CA . GLY A 1 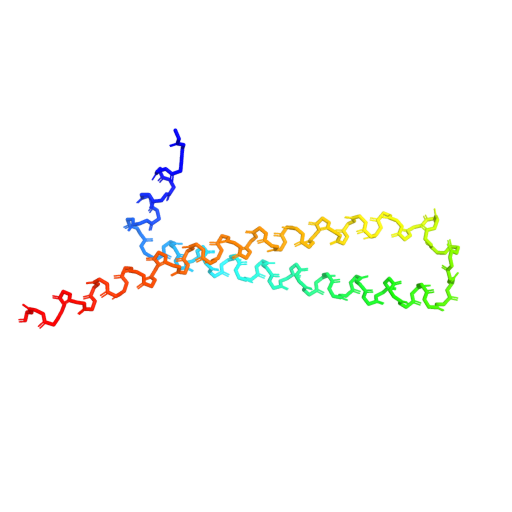69 ? 3.860 -0.189 -7.484 1.00 83.00 69 GLY A CA 1
ATOM 550 C C . GLY A 1 69 ? 2.828 0.713 -6.803 1.00 83.00 69 GLY A C 1
ATOM 551 O O . GLY A 1 69 ? 2.584 0.584 -5.602 1.00 83.00 69 GLY A O 1
ATOM 552 N N . TYR A 1 70 ? 2.152 1.573 -7.569 1.00 85.88 70 TYR A N 1
ATOM 553 C CA . TYR A 1 70 ? 1.046 2.385 -7.052 1.00 85.88 70 TYR A CA 1
ATOM 554 C C . TYR A 1 70 ? -0.154 1.535 -6.622 1.00 85.88 70 TYR A C 1
ATOM 556 O O . TYR A 1 70 ? -0.786 1.839 -5.608 1.00 85.88 70 TYR A O 1
ATOM 564 N N . LEU A 1 71 ? -0.453 0.452 -7.342 1.00 84.69 71 LEU A N 1
ATOM 565 C CA . LEU A 1 71 ? -1.521 -0.475 -6.977 1.00 84.69 71 LEU A CA 1
ATOM 566 C C . LEU A 1 71 ? -1.212 -1.201 -5.657 1.00 84.69 71 LEU A C 1
ATOM 568 O O . LEU A 1 71 ? -2.076 -1.296 -4.785 1.00 84.69 71 LEU A O 1
ATOM 572 N N . ALA A 1 72 ? 0.034 -1.643 -5.466 1.00 82.81 72 ALA A N 1
ATOM 573 C CA . ALA A 1 72 ? 0.503 -2.183 -4.193 1.00 82.81 72 ALA A CA 1
ATOM 574 C C . ALA A 1 72 ? 0.373 -1.140 -3.070 1.00 82.81 72 ALA A C 1
ATOM 576 O O . ALA A 1 72 ? -0.196 -1.431 -2.016 1.00 82.81 72 ALA A O 1
ATOM 577 N N . ALA A 1 73 ? 0.819 0.097 -3.302 1.00 83.25 73 ALA A N 1
ATOM 578 C CA . ALA A 1 73 ? 0.692 1.179 -2.328 1.00 83.25 73 ALA A CA 1
ATOM 579 C C . ALA A 1 73 ? -0.774 1.451 -1.943 1.00 83.25 73 ALA A C 1
ATOM 581 O O . ALA A 1 73 ? -1.072 1.661 -0.766 1.00 83.25 73 ALA A O 1
ATOM 582 N N . LEU A 1 74 ? -1.705 1.385 -2.900 1.00 86.12 74 LEU A N 1
ATOM 583 C CA . LEU A 1 74 ? -3.137 1.522 -2.637 1.00 86.12 74 LEU A CA 1
ATOM 584 C C . LEU A 1 74 ? -3.647 0.418 -1.699 1.00 86.12 74 LEU A C 1
ATOM 586 O O . LEU A 1 74 ? -4.298 0.723 -0.697 1.00 86.12 74 LEU A O 1
ATOM 590 N N . PHE A 1 75 ? -3.320 -0.849 -1.973 1.00 82.56 75 PHE A N 1
ATOM 591 C CA . PHE A 1 75 ? -3.691 -1.961 -1.090 1.00 82.56 75 PHE A CA 1
ATOM 592 C C . PHE A 1 75 ? -3.071 -1.830 0.302 1.00 82.56 75 PHE A C 1
ATOM 594 O O . PHE A 1 75 ? -3.743 -2.093 1.301 1.00 82.56 75 PHE A O 1
ATOM 601 N N . TYR A 1 76 ? -1.825 -1.364 0.381 1.00 81.38 76 TYR A N 1
ATOM 602 C CA . TYR A 1 76 ? -1.147 -1.107 1.646 1.00 81.38 76 TYR A CA 1
ATOM 603 C C . TYR A 1 76 ? -1.849 -0.016 2.470 1.00 81.38 76 TYR A C 1
ATOM 605 O O . TYR A 1 76 ? -2.064 -0.189 3.670 1.00 81.38 76 TYR A O 1
ATOM 613 N N . ILE A 1 77 ? -2.279 1.082 1.843 1.00 86.69 77 ILE A N 1
ATOM 614 C CA . ILE A 1 77 ? -3.033 2.144 2.529 1.00 86.69 77 ILE A CA 1
ATOM 615 C C . ILE A 1 77 ? -4.356 1.599 3.085 1.00 86.69 77 ILE A C 1
ATOM 617 O O . ILE A 1 77 ? -4.689 1.860 4.243 1.00 86.69 77 ILE A O 1
ATOM 621 N N . VAL A 1 78 ? -5.094 0.808 2.297 1.00 81.62 78 VAL A N 1
ATOM 622 C CA . VAL A 1 78 ? -6.355 0.186 2.740 1.00 81.62 78 VAL A CA 1
ATOM 623 C C . VAL A 1 78 ? -6.118 -0.773 3.910 1.00 81.62 78 VAL A C 1
ATOM 625 O O . VAL A 1 78 ? -6.860 -0.732 4.893 1.00 81.62 78 VAL A O 1
ATOM 628 N N . PHE A 1 79 ? -5.053 -1.576 3.853 1.00 81.75 79 PHE A N 1
ATOM 629 C CA . PHE A 1 79 ? -4.622 -2.434 4.956 1.00 81.75 79 PHE A CA 1
ATOM 630 C C . PHE A 1 79 ? -4.359 -1.624 6.236 1.00 81.75 79 PHE A C 1
ATOM 632 O O . PHE A 1 79 ? -4.944 -1.927 7.276 1.00 81.75 79 PHE A O 1
ATOM 639 N N . LYS A 1 80 ? -3.556 -0.552 6.162 1.00 79.94 80 LYS A N 1
ATOM 640 C CA . LYS A 1 80 ? -3.229 0.300 7.323 1.00 79.94 80 LYS A CA 1
ATOM 641 C C . LYS A 1 80 ? -4.462 0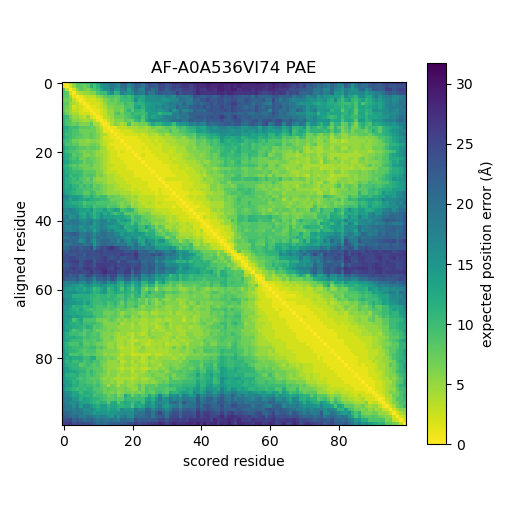.985 7.912 1.00 79.94 80 LYS A C 1
ATOM 643 O O . LYS A 1 80 ? -4.541 1.157 9.127 1.00 79.94 80 LYS A O 1
ATOM 648 N N . LEU A 1 81 ? -5.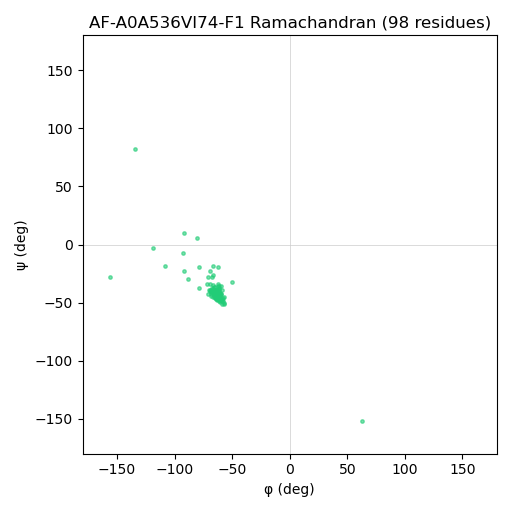424 1.376 7.076 1.00 82.75 81 LEU A N 1
ATOM 649 C CA . LEU A 1 81 ? -6.698 1.922 7.547 1.00 82.75 81 LEU A CA 1
ATOM 650 C C . LEU A 1 81 ? -7.499 0.875 8.330 1.00 82.75 81 LEU A C 1
ATOM 652 O O . LEU A 1 81 ? -7.973 1.174 9.425 1.00 82.75 81 LEU A O 1
ATOM 656 N N . CYS A 1 82 ? -7.607 -0.352 7.812 1.00 80.81 82 CYS A N 1
ATOM 657 C CA . CYS A 1 82 ? -8.296 -1.445 8.504 1.00 80.81 82 CYS A CA 1
ATOM 658 C C . CYS A 1 82 ? -7.607 -1.798 9.830 1.00 80.81 82 CYS A C 1
ATOM 660 O O . CYS A 1 82 ? -8.283 -1.964 10.846 1.00 80.81 82 CYS A O 1
ATOM 662 N N . GLU A 1 83 ? -6.272 -1.853 9.832 1.00 83.06 83 GLU A N 1
ATOM 663 C CA . GLU A 1 83 ? -5.460 -2.080 11.029 1.00 83.06 83 GLU A CA 1
ATOM 664 C C . GLU A 1 83 ? -5.753 -1.020 12.099 1.00 83.06 83 GLU A C 1
ATOM 666 O O . GLU A 1 83 ? -6.066 -1.376 13.234 1.00 83.06 83 GLU A O 1
ATOM 671 N N . LYS A 1 84 ? -5.728 0.275 11.747 1.00 82.69 84 LYS A N 1
ATOM 672 C CA . LYS A 1 84 ? -6.024 1.356 12.702 1.00 82.69 84 LYS A CA 1
ATOM 673 C C . LYS A 1 84 ? -7.409 1.218 13.328 1.00 82.69 84 LYS A C 1
ATOM 675 O O . LYS A 1 84 ? -7.519 1.303 14.547 1.00 82.69 84 LYS A O 1
ATOM 680 N N . VAL A 1 85 ? -8.436 0.951 12.519 1.00 81.25 85 VAL A N 1
ATOM 681 C CA . VAL A 1 85 ? -9.810 0.749 13.008 1.00 81.25 85 VAL A CA 1
ATOM 682 C C . VAL A 1 85 ? -9.880 -0.431 13.977 1.00 81.25 85 VAL A C 1
ATOM 684 O O . VAL A 1 85 ? -10.541 -0.347 15.011 1.00 81.25 85 VAL A O 1
ATOM 687 N N . LEU A 1 86 ? -9.199 -1.537 13.666 1.00 81.25 86 LEU A N 1
ATOM 688 C CA . LEU A 1 86 ? -9.221 -2.735 14.500 1.00 81.25 86 LEU A CA 1
ATO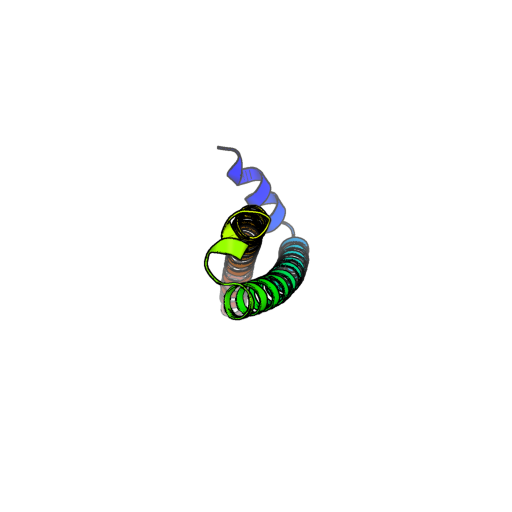M 689 C C . LEU A 1 86 ? -8.457 -2.536 15.819 1.00 81.25 86 LEU A C 1
ATOM 691 O O . LEU A 1 86 ? -8.957 -2.925 16.874 1.00 81.25 86 LEU A O 1
ATOM 695 N N . VAL A 1 87 ? -7.285 -1.896 15.772 1.00 84.81 87 VAL A N 1
ATOM 696 C CA . VAL A 1 87 ? -6.465 -1.580 16.953 1.00 84.81 87 VAL A CA 1
ATOM 697 C C . VAL A 1 87 ? -7.194 -0.609 17.881 1.00 84.81 87 VAL A C 1
ATOM 699 O O . VAL A 1 87 ? -7.232 -0.841 19.087 1.00 84.81 87 VAL A O 1
ATOM 702 N N . GLU A 1 88 ? -7.822 0.433 17.334 1.00 83.50 88 GLU A N 1
ATOM 703 C CA . GLU A 1 88 ? -8.616 1.397 18.104 1.00 83.50 88 GLU A CA 1
ATOM 704 C C . GLU A 1 88 ? -9.843 0.736 18.750 1.00 83.50 88 GLU A C 1
ATOM 706 O O . GLU A 1 88 ? -10.166 0.976 19.911 1.00 83.50 88 GLU A O 1
ATOM 711 N N . ARG A 1 89 ? -10.509 -0.181 18.042 1.00 77.62 89 ARG A N 1
ATOM 712 C CA . ARG A 1 89 ? -11.611 -0.962 18.619 1.00 77.62 89 ARG A CA 1
ATOM 713 C C . ARG A 1 89 ? -11.149 -1.883 19.746 1.00 77.62 89 ARG A C 1
ATOM 715 O O . ARG A 1 89 ? -11.848 -1.989 20.753 1.00 77.62 89 ARG A O 1
ATOM 722 N N . LEU A 1 90 ? -9.999 -2.537 19.591 1.00 79.56 90 LEU A N 1
ATOM 723 C CA . LEU A 1 90 ? -9.447 -3.435 20.604 1.00 79.56 90 LEU A CA 1
ATOM 724 C C . LEU A 1 90 ? -8.983 -2.670 21.852 1.00 79.56 90 LEU A C 1
ATOM 726 O O . LEU A 1 90 ? -9.212 -3.133 22.969 1.00 79.56 90 LEU A O 1
ATOM 730 N N . SER A 1 91 ? -8.378 -1.490 21.686 1.00 82.69 91 SER A N 1
ATOM 731 C CA . SER A 1 91 ? -7.968 -0.644 22.812 1.00 82.69 91 SER A CA 1
ATOM 732 C C . SER A 1 91 ? -9.173 -0.111 23.596 1.00 82.69 91 SER A C 1
ATOM 734 O O . SER A 1 91 ? -9.170 -0.173 24.826 1.00 82.69 91 SER A O 1
ATOM 736 N N . LEU A 1 92 ? -10.241 0.310 22.907 1.00 78.31 92 LEU A N 1
ATOM 737 C CA . LEU A 1 92 ? -11.504 0.712 23.536 1.00 78.31 92 LEU A CA 1
ATOM 738 C C . LEU A 1 92 ? -12.193 -0.456 24.262 1.00 78.31 92 LEU A C 1
ATOM 740 O O . LEU A 1 92 ? -12.710 -0.276 25.365 1.00 78.31 92 LEU A O 1
ATOM 744 N N . ALA A 1 93 ? -12.177 -1.661 23.682 1.00 71.94 93 ALA A N 1
ATOM 745 C CA . ALA A 1 93 ? -12.704 -2.863 24.333 1.00 71.94 93 ALA A CA 1
ATOM 746 C C . ALA A 1 93 ? -11.913 -3.229 25.599 1.00 71.94 93 ALA A C 1
ATOM 748 O O . ALA A 1 93 ? -12.512 -3.608 26.604 1.00 71.94 93 ALA A O 1
ATOM 749 N N . LYS A 1 94 ? -10.583 -3.068 25.573 1.00 69.25 94 LYS A N 1
ATOM 750 C CA . LYS A 1 94 ? -9.713 -3.308 26.730 1.00 69.25 94 LYS A CA 1
ATOM 751 C C . LYS A 1 94 ? -9.990 -2.332 27.876 1.00 69.25 94 LYS A C 1
ATOM 753 O O . LYS A 1 94 ? -10.048 -2.776 29.014 1.00 69.25 94 LYS A O 1
ATOM 758 N N . SER A 1 95 ? -10.198 -1.044 27.586 1.00 71.25 95 SER A N 1
ATOM 759 C CA . SER A 1 95 ? -10.560 -0.050 28.613 1.00 71.25 95 SER A CA 1
ATOM 760 C C . SER A 1 95 ? -11.853 -0.441 29.328 1.00 71.25 95 SER A C 1
ATOM 762 O O . SER A 1 95 ? -11.895 -0.499 30.547 1.00 71.25 95 SER A O 1
ATOM 764 N N . LYS A 1 96 ? -12.881 -0.826 28.565 1.00 61.12 96 LYS A N 1
ATOM 765 C CA . LYS A 1 96 ? -14.203 -1.160 29.107 1.00 61.12 96 LYS A CA 1
ATOM 766 C C . LYS A 1 96 ? -14.232 -2.427 29.978 1.00 61.12 96 LYS A C 1
ATOM 768 O O . LYS A 1 96 ? -15.193 -2.626 30.709 1.00 61.12 96 LYS A O 1
ATOM 773 N N . GLY A 1 97 ? -13.220 -3.290 29.867 1.00 58.75 97 GLY A N 1
ATOM 774 C CA . GLY A 1 97 ? -13.066 -4.495 30.689 1.00 58.75 97 GLY A CA 1
ATOM 775 C C . GLY A 1 97 ? -12.225 -4.300 31.955 1.00 58.75 97 GLY A C 1
ATOM 776 O O . GLY A 1 97 ? -12.131 -5.233 32.739 1.00 58.75 97 GLY A O 1
ATOM 777 N N . ILE A 1 98 ? -11.595 -3.134 32.139 1.00 57.41 98 ILE A N 1
ATOM 778 C CA . ILE A 1 98 ? -10.853 -2.780 33.364 1.00 57.41 98 ILE A CA 1
ATOM 779 C C . ILE A 1 98 ? -11.769 -2.048 34.363 1.00 57.41 98 ILE A C 1
ATOM 781 O O . ILE A 1 98 ? -11.520 -2.085 35.564 1.00 57.41 98 ILE A O 1
ATOM 785 N N . ASP A 1 99 ? -12.850 -1.440 33.870 1.00 56.97 99 ASP A N 1
ATOM 786 C CA . ASP A 1 99 ? -13.820 -0.671 34.660 1.00 56.97 99 ASP A CA 1
ATOM 787 C C . ASP A 1 99 ? -15.010 -1.517 35.179 1.00 56.97 99 ASP A C 1
ATOM 789 O O . ASP A 1 99 ? -15.997 -0.953 35.658 1.00 56.97 99 ASP A O 1
ATOM 793 N N . SER A 1 100 ? -14.959 -2.852 35.048 1.00 48.28 100 SER A N 1
ATOM 794 C CA . SER A 1 100 ? -16.022 -3.792 35.452 1.00 48.28 100 SER A CA 1
ATOM 795 C C . SER A 1 100 ? -15.498 -4.906 36.342 1.00 48.28 100 SER A C 1
ATOM 797 O O . SER A 1 100 ? -16.350 -5.441 37.086 1.00 48.28 100 SER A O 1
#

Foldseek 3Di:
DPPVVVLVVCLVDLVVLVVLLVVLVVLLVVLVVVLVVLVVVLVVQCVVPPPVSCPPPSVVSVVVSVVSVVVSVVSVVSNVVSVVSNVVVVVVVVVVVVVD